Protein AF-A0A8D8F9F6-F1 (afdb_monomer_lite)

Radius of gyration: 21.01 Å; chains: 1; bounding box: 42×39×57 Å

Sequence (120 aa):
MDDLPPDLFSKTQRLRGAILLHFFAAVYFFIILAYICSEYFLPSVECICEDLHLSEDVAAATFMATATSMPEFFTNTISTLVVDSDMGLGTILGSMLFNTLGVAALVAILTKSVGSPWVC

Foldseek 3Di:
DPDDPPDPDDPVVCPPPVVVVVVVVVVVVVVVVVVCCVPPVLVVQVVVCVVVVHDSVVSVVVCVVCVVCVVVVVLVVCLVPPDPDPVVSCVSVVVSCCVVVVVVVVVVVVCVVPPDPPPD

InterPro domains:
  IPR004481 Sodium/potassium/calcium exchanger [PTHR10846] (3-114)
  IPR004837 Sodium/calcium exchanger membrane region [PF01699] (23-112)
  IPR044880 NCX, central ion-binding domain superfamily [G3DSA:1.20.1420.30] (54-117)

Structure (mmCIF, N/CA/C/O backbone):
data_AF-A0A8D8F9F6-F1
#
_entry.id   AF-A0A8D8F9F6-F1
#
loop_
_atom_site.group_PDB
_atom_site.id
_atom_site.type_symbol
_atom_site.label_atom_id
_atom_site.label_alt_id
_atom_site.label_comp_id
_atom_site.label_asym_id
_atom_site.label_entity_id
_atom_site.label_seq_id
_atom_site.pdbx_PDB_ins_code
_atom_site.Cartn_x
_atom_site.Cartn_y
_atom_site.Cartn_z
_atom_site.occupancy
_atom_site.B_iso_or_equiv
_atom_site.auth_seq_id
_atom_site.auth_comp_id
_atom_site.auth_asym_id
_atom_site.auth_atom_id
_atom_site.pdbx_PDB_model_num
ATOM 1 N N . MET A 1 1 ? 19.889 -13.315 -29.722 1.00 47.38 1 MET A N 1
ATOM 2 C CA . MET A 1 1 ? 19.059 -12.287 -29.056 1.00 47.38 1 MET A CA 1
ATOM 3 C C . MET A 1 1 ? 17.847 -12.083 -29.958 1.00 47.38 1 MET A C 1
ATOM 5 O O . MET A 1 1 ? 17.653 -10.991 -30.467 1.00 47.38 1 MET A O 1
ATOM 9 N N . ASP A 1 2 ? 17.087 -13.148 -30.234 1.00 52.94 2 ASP A N 1
ATOM 10 C CA . ASP A 1 2 ? 16.234 -13.200 -31.436 1.00 52.94 2 ASP A CA 1
ATOM 11 C C . ASP A 1 2 ? 14.896 -13.918 -31.194 1.00 52.94 2 ASP A C 1
ATOM 13 O O . ASP A 1 2 ? 14.313 -14.453 -32.124 1.00 52.94 2 ASP A O 1
ATOM 17 N N . ASP A 1 3 ? 14.384 -13.898 -29.959 1.00 54.97 3 ASP A N 1
ATOM 18 C CA . ASP A 1 3 ? 13.072 -14.472 -29.617 1.00 54.97 3 ASP A CA 1
ATOM 19 C C . ASP A 1 3 ? 12.308 -13.565 -28.637 1.00 54.97 3 ASP A C 1
ATOM 21 O O . ASP A 1 3 ? 11.892 -13.978 -27.556 1.00 54.97 3 ASP A O 1
ATOM 25 N N . LEU A 1 4 ? 12.150 -12.284 -28.992 1.00 59.00 4 LEU A N 1
ATOM 26 C CA . LEU A 1 4 ? 11.204 -11.389 -28.318 1.00 59.00 4 LEU A CA 1
ATOM 27 C C . LEU A 1 4 ? 10.056 -11.071 -29.293 1.00 59.00 4 LEU A C 1
ATOM 29 O O . LEU A 1 4 ? 10.340 -10.677 -30.428 1.00 59.00 4 LEU A O 1
ATOM 33 N N . PRO A 1 5 ? 8.776 -11.240 -28.898 1.00 66.38 5 PRO A N 1
ATOM 34 C CA . PRO A 1 5 ? 7.638 -10.916 -29.753 1.00 66.38 5 PRO A CA 1
ATOM 35 C C . PRO A 1 5 ? 7.712 -9.457 -30.234 1.00 66.38 5 PRO A C 1
ATOM 37 O O . PRO A 1 5 ? 8.214 -8.597 -29.505 1.00 66.38 5 PRO A O 1
ATOM 40 N N . PRO A 1 6 ? 7.223 -9.154 -31.449 1.00 63.38 6 PRO A N 1
ATOM 41 C CA . PRO A 1 6 ? 7.309 -7.813 -32.009 1.00 63.38 6 PRO A CA 1
ATOM 42 C C . PRO A 1 6 ? 6.567 -6.815 -31.113 1.00 63.38 6 PRO A C 1
ATOM 44 O O . PRO A 1 6 ? 5.382 -6.978 -30.824 1.00 63.38 6 PRO A O 1
ATOM 47 N N . ASP A 1 7 ? 7.287 -5.782 -30.672 1.00 61.19 7 ASP A N 1
ATOM 48 C CA . ASP A 1 7 ? 6.759 -4.665 -29.890 1.00 61.19 7 ASP A CA 1
ATOM 49 C C . ASP A 1 7 ? 5.527 -4.065 -30.599 1.00 61.19 7 ASP A C 1
ATOM 51 O O . ASP A 1 7 ? 5.633 -3.501 -31.689 1.00 61.19 7 ASP A O 1
ATOM 55 N N . LEU A 1 8 ? 4.349 -4.156 -29.970 1.00 60.03 8 LEU A N 1
ATOM 56 C CA . LEU A 1 8 ? 3.092 -3.577 -30.477 1.00 60.03 8 LEU A CA 1
ATOM 57 C C . LEU A 1 8 ? 3.095 -2.034 -30.477 1.00 60.03 8 LEU A C 1
ATOM 59 O O . LEU A 1 8 ? 2.179 -1.413 -31.016 1.00 60.03 8 LEU A O 1
ATOM 63 N N . PHE A 1 9 ? 4.118 -1.398 -29.896 1.00 55.59 9 PHE A N 1
ATOM 64 C CA . PHE A 1 9 ? 4.224 0.054 -29.767 1.00 55.59 9 PHE A CA 1
ATOM 65 C C . PHE A 1 9 ? 5.555 0.595 -30.313 1.00 55.59 9 PHE A C 1
ATOM 67 O O . PHE A 1 9 ? 6.637 0.308 -29.806 1.00 55.59 9 PHE A O 1
ATOM 74 N N . SER A 1 10 ? 5.466 1.467 -31.322 1.00 58.72 10 SER A N 1
ATOM 75 C CA . SER A 1 10 ? 6.604 2.199 -31.897 1.00 58.72 10 SER A CA 1
ATOM 76 C C . SER A 1 10 ? 7.300 3.102 -30.863 1.00 58.72 10 SER A C 1
ATOM 78 O O . SER A 1 10 ? 6.651 3.889 -30.164 1.00 58.72 10 SER A O 1
ATOM 80 N N . LYS A 1 11 ? 8.643 3.055 -30.817 1.00 60.53 11 LYS A N 1
ATOM 81 C CA . LYS A 1 11 ? 9.508 3.868 -29.931 1.00 60.53 11 LYS A CA 1
ATOM 82 C C . LYS A 1 11 ? 9.223 5.379 -30.026 1.00 60.53 11 LYS A C 1
ATOM 84 O O . LYS A 1 11 ? 9.370 6.094 -29.038 1.00 60.53 11 LYS A O 1
ATOM 89 N N . THR A 1 12 ? 8.733 5.860 -31.170 1.00 59.03 12 THR A N 1
ATOM 90 C CA . THR A 1 12 ? 8.409 7.276 -31.423 1.00 59.03 12 THR A CA 1
ATOM 91 C C . THR A 1 12 ? 7.112 7.735 -30.731 1.00 59.03 12 THR A C 1
ATOM 93 O O . THR A 1 12 ? 6.988 8.906 -30.379 1.00 59.03 12 THR A O 1
ATOM 96 N N . GLN A 1 13 ? 6.167 6.821 -30.465 1.00 58.19 13 GLN A N 1
ATOM 97 C CA . GLN A 1 13 ? 4.882 7.113 -29.804 1.00 58.19 13 GLN A CA 1
ATOM 98 C C . GLN A 1 13 ? 5.017 7.179 -28.271 1.00 58.19 13 GLN A C 1
ATOM 100 O O . GLN A 1 13 ? 4.328 7.956 -27.606 1.00 58.19 13 GLN A O 1
ATOM 105 N N . ARG A 1 14 ? 5.975 6.425 -27.712 1.00 58.28 14 ARG A N 1
ATOM 106 C CA . ARG A 1 14 ? 6.351 6.463 -26.289 1.00 58.28 14 ARG A CA 1
ATOM 107 C C . ARG A 1 14 ? 7.046 7.775 -25.891 1.00 58.28 14 ARG A C 1
ATOM 109 O O . ARG A 1 14 ? 6.827 8.262 -24.787 1.00 58.28 14 ARG A O 1
ATOM 116 N N . LEU A 1 15 ? 7.828 8.373 -26.797 1.00 61.19 15 LEU A N 1
ATOM 117 C CA . LEU A 1 15 ? 8.705 9.521 -26.517 1.00 61.19 15 LEU A CA 1
ATOM 118 C C . LEU A 1 15 ? 8.027 10.908 -26.519 1.00 61.19 15 LEU A C 1
ATOM 120 O O . LEU A 1 15 ? 8.634 11.857 -26.034 1.00 61.19 15 LEU A O 1
ATOM 124 N N . ARG A 1 16 ? 6.809 11.066 -27.064 1.00 60.28 16 ARG A N 1
ATOM 125 C CA . ARG A 1 16 ? 6.221 12.404 -27.327 1.00 60.28 16 ARG A CA 1
ATOM 126 C C . ARG A 1 16 ? 4.845 12.700 -26.713 1.00 60.28 16 ARG A C 1
ATOM 128 O O . ARG A 1 16 ? 4.380 13.826 -26.837 1.00 60.28 16 ARG A O 1
ATOM 135 N N . GLY A 1 17 ? 4.206 11.750 -26.027 1.00 63.12 17 GLY A N 1
ATOM 136 C CA . GLY A 1 17 ? 2.896 11.997 -25.393 1.00 63.12 17 GLY A CA 1
ATOM 137 C C . GLY A 1 17 ? 2.378 10.886 -24.476 1.00 63.12 17 GLY A C 1
ATOM 138 O O . GLY A 1 17 ? 1.613 11.162 -23.556 1.00 63.12 17 GLY A O 1
ATOM 139 N N . ALA A 1 18 ? 2.846 9.645 -24.652 1.00 68.75 18 ALA A N 1
ATOM 140 C CA . ALA A 1 18 ? 2.407 8.522 -23.824 1.00 68.75 18 ALA A CA 1
ATOM 141 C C . ALA A 1 18 ? 2.818 8.651 -22.349 1.00 68.75 18 ALA A C 1
ATOM 143 O O . ALA A 1 18 ? 2.078 8.186 -21.492 1.00 68.75 18 ALA A O 1
ATOM 144 N N . ILE A 1 19 ? 3.952 9.295 -22.042 1.00 78.31 19 ILE A N 1
ATOM 145 C CA . ILE A 1 19 ? 4.402 9.507 -20.654 1.00 78.31 19 ILE A CA 1
ATOM 146 C C . ILE A 1 19 ? 3.421 10.410 -19.901 1.00 78.31 19 ILE A C 1
ATOM 148 O O . ILE A 1 19 ? 3.000 10.070 -18.801 1.00 78.31 19 ILE A O 1
ATOM 152 N N . LEU A 1 20 ? 3.006 11.523 -20.518 1.00 81.56 20 LEU A N 1
ATOM 153 C CA . LEU A 1 20 ? 2.018 12.425 -19.925 1.00 81.56 20 LEU A CA 1
ATOM 154 C C . LEU A 1 20 ? 0.666 11.723 -19.767 1.00 81.56 20 LEU A C 1
ATOM 156 O O . LEU A 1 20 ? 0.068 11.797 -18.700 1.00 81.56 20 LEU A O 1
ATOM 160 N N . LEU A 1 21 ? 0.222 10.974 -20.782 1.00 84.00 21 LEU A N 1
ATOM 161 C CA . LEU A 1 21 ? -1.005 10.177 -20.703 1.00 84.00 21 LEU A CA 1
ATOM 162 C C . LEU A 1 21 ? -0.955 9.148 -19.559 1.00 84.00 21 LEU A C 1
ATOM 164 O O . LEU A 1 21 ? -1.906 9.053 -18.792 1.00 84.00 21 LEU A O 1
ATOM 168 N N . HIS A 1 22 ? 0.147 8.406 -19.418 1.00 83.06 22 HIS A N 1
ATOM 169 C CA . HIS A 1 22 ? 0.318 7.434 -18.334 1.00 83.06 22 HIS A CA 1
ATOM 170 C C . HIS A 1 22 ? 0.349 8.114 -16.967 1.00 83.06 22 HIS A C 1
ATOM 172 O O . HIS A 1 22 ? -0.230 7.587 -16.026 1.00 83.06 22 HIS A O 1
ATOM 178 N N . PHE A 1 23 ? 0.976 9.287 -16.857 1.00 87.50 23 PHE A N 1
ATOM 179 C CA . PHE A 1 23 ? 0.989 10.059 -15.619 1.00 87.50 23 PHE A CA 1
ATOM 180 C C . PHE A 1 23 ? -0.424 10.492 -15.211 1.00 87.50 23 PHE A C 1
ATOM 182 O O . PHE A 1 23 ? -0.846 10.227 -14.089 1.00 87.50 23 PHE A O 1
ATOM 189 N N . PHE A 1 24 ? -1.194 11.082 -16.131 1.00 90.75 24 PHE A N 1
ATOM 190 C CA . PHE A 1 24 ? -2.578 11.473 -15.853 1.00 90.75 24 PHE A CA 1
ATOM 191 C C . PHE A 1 24 ? -3.475 10.270 -15.559 1.00 90.75 24 PHE A C 1
ATOM 193 O O . PHE A 1 24 ? -4.281 10.332 -14.635 1.00 90.75 24 PHE A O 1
ATOM 200 N N . ALA A 1 25 ? -3.312 9.166 -16.292 1.00 89.19 25 ALA A N 1
ATOM 201 C CA . ALA A 1 25 ? -4.036 7.931 -16.021 1.00 89.19 25 ALA A CA 1
ATOM 202 C C . ALA A 1 25 ? -3.696 7.378 -14.629 1.00 89.19 25 ALA A C 1
ATOM 204 O O . ALA A 1 25 ? -4.602 7.034 -13.879 1.00 89.19 25 ALA A O 1
ATOM 205 N N . ALA A 1 26 ? -2.417 7.348 -14.247 1.00 89.06 26 ALA A N 1
ATOM 206 C CA . ALA A 1 26 ? -1.986 6.886 -12.931 1.00 89.06 26 ALA A CA 1
ATOM 207 C C . ALA A 1 26 ? -2.559 7.754 -11.802 1.00 89.06 26 ALA A C 1
ATOM 209 O O . ALA A 1 26 ? -3.087 7.217 -10.833 1.00 89.06 26 ALA A O 1
ATOM 210 N N . VAL A 1 27 ? -2.525 9.083 -11.947 1.00 92.50 27 VAL A N 1
ATOM 211 C CA . VAL A 1 27 ? -3.131 10.012 -10.978 1.00 92.50 27 VAL A CA 1
ATOM 212 C C . VAL A 1 27 ? -4.643 9.799 -10.888 1.00 92.50 27 VAL A C 1
ATOM 214 O O . VAL A 1 27 ? -5.187 9.736 -9.790 1.00 92.50 27 VAL A O 1
ATOM 217 N N . TYR A 1 28 ? -5.322 9.635 -12.023 1.00 93.19 28 TYR A N 1
ATOM 218 C CA . TYR A 1 28 ? -6.761 9.379 -12.065 1.00 93.19 28 TYR A CA 1
ATOM 219 C C . TYR A 1 28 ? -7.137 8.070 -11.357 1.00 93.19 28 TYR A C 1
ATOM 221 O O . TYR A 1 28 ? -8.028 8.061 -10.510 1.00 93.19 28 TYR A O 1
ATOM 229 N N . PHE A 1 29 ? -6.417 6.980 -11.641 1.00 92.69 29 PHE A N 1
ATOM 230 C CA . PHE A 1 29 ? -6.610 5.701 -10.958 1.00 92.69 29 PHE A CA 1
ATOM 231 C C . PHE A 1 29 ? -6.320 5.798 -9.460 1.00 92.69 29 PHE A C 1
ATOM 233 O O . PHE A 1 29 ? -7.088 5.267 -8.662 1.00 92.69 29 PHE A O 1
ATOM 240 N N . PHE A 1 30 ? -5.254 6.500 -9.069 1.00 92.56 30 PHE A N 1
ATOM 241 C CA . PHE A 1 30 ? -4.913 6.704 -7.664 1.00 92.56 30 PHE A CA 1
ATOM 242 C C . PHE A 1 30 ? -6.022 7.450 -6.911 1.00 92.56 30 PHE A C 1
ATOM 244 O O . PHE A 1 30 ? -6.421 7.020 -5.833 1.00 92.56 30 PHE A O 1
ATOM 251 N N . ILE A 1 31 ? -6.569 8.520 -7.499 1.00 94.38 31 ILE A N 1
ATOM 252 C CA . ILE A 1 31 ? -7.668 9.292 -6.901 1.00 94.38 31 ILE A CA 1
ATOM 253 C C . ILE A 1 31 ? -8.931 8.437 -6.767 1.00 94.38 31 ILE A C 1
ATOM 255 O O . ILE A 1 31 ? -9.571 8.463 -5.719 1.00 94.38 31 ILE A O 1
ATOM 259 N N . ILE A 1 32 ? -9.285 7.658 -7.793 1.00 95.25 32 ILE A N 1
ATOM 260 C CA . ILE A 1 32 ? -10.457 6.773 -7.732 1.00 95.25 32 ILE A CA 1
ATOM 261 C C . ILE A 1 32 ? -10.290 5.715 -6.648 1.00 95.25 32 ILE A C 1
ATOM 263 O O . ILE A 1 32 ? -11.214 5.496 -5.872 1.00 95.25 32 ILE A O 1
ATOM 267 N N . LEU A 1 33 ? -9.128 5.067 -6.577 1.00 91.25 33 LEU A N 1
ATOM 268 C CA . LEU A 1 33 ? -8.862 4.071 -5.544 1.00 91.25 33 LEU A CA 1
ATOM 269 C C . LEU A 1 33 ? -8.931 4.693 -4.149 1.00 91.25 33 LEU A C 1
ATOM 271 O O . LEU A 1 33 ? -9.565 4.117 -3.273 1.00 91.25 33 LEU A O 1
ATOM 275 N N . ALA A 1 34 ? -8.353 5.882 -3.958 1.00 90.38 34 ALA A N 1
ATOM 276 C CA . ALA A 1 34 ? -8.435 6.603 -2.692 1.00 90.38 34 ALA A CA 1
ATOM 277 C C . ALA A 1 34 ? -9.891 6.906 -2.301 1.00 90.38 34 ALA A C 1
ATOM 279 O O . ALA A 1 34 ? -10.276 6.653 -1.164 1.00 90.38 34 ALA A O 1
ATOM 280 N N . TYR A 1 35 ? -10.704 7.370 -3.254 1.00 94.50 35 TYR A N 1
ATOM 281 C CA . TYR A 1 35 ? -12.128 7.634 -3.043 1.00 94.50 35 TYR A CA 1
ATOM 282 C C . TYR A 1 35 ? -12.916 6.363 -2.693 1.00 94.50 35 TYR A C 1
ATOM 284 O O . TYR A 1 35 ? -13.741 6.370 -1.784 1.00 94.50 35 TYR A O 1
ATOM 292 N N . ILE A 1 36 ? -12.646 5.246 -3.376 1.00 93.94 36 ILE A N 1
ATOM 293 C CA . ILE A 1 36 ? -13.310 3.969 -3.081 1.00 93.94 36 ILE A CA 1
ATOM 294 C C . ILE A 1 36 ? -12.912 3.462 -1.689 1.00 93.94 36 ILE A C 1
ATOM 296 O O . ILE A 1 36 ? -13.762 2.994 -0.931 1.00 93.94 36 ILE A O 1
ATOM 300 N N . CYS A 1 37 ? -11.633 3.576 -1.330 1.00 88.62 37 CYS A N 1
ATOM 301 C CA . CYS A 1 37 ? -11.153 3.186 -0.011 1.00 88.62 37 CYS A CA 1
ATOM 302 C C . CYS A 1 37 ? -11.793 4.023 1.107 1.00 88.62 37 CYS A C 1
ATOM 304 O O . CYS A 1 37 ? -12.151 3.472 2.144 1.00 88.62 37 CYS A O 1
ATOM 306 N N . SER A 1 38 ? -11.974 5.331 0.916 1.00 87.69 38 SER A N 1
ATOM 307 C CA . SER A 1 38 ? -12.603 6.164 1.945 1.00 87.69 38 SER A CA 1
ATOM 308 C C . SER A 1 38 ? -14.107 5.920 2.063 1.00 87.69 38 SER A C 1
ATOM 310 O O . SER A 1 38 ? -14.603 5.766 3.170 1.00 87.69 38 SER A O 1
ATOM 312 N N . GLU A 1 39 ? -14.829 5.853 0.942 1.00 92.12 39 GLU A N 1
ATOM 313 C CA . GLU A 1 39 ? -16.301 5.825 0.955 1.00 92.12 39 GLU A CA 1
ATOM 314 C C . GLU A 1 39 ? -16.900 4.424 1.106 1.00 92.12 39 GLU A C 1
ATOM 316 O O . GLU A 1 39 ? -18.026 4.292 1.572 1.00 92.12 39 GLU A O 1
ATOM 321 N N . TYR A 1 40 ? -16.188 3.367 0.702 1.00 90.56 40 TYR A N 1
ATOM 322 C CA . TYR A 1 40 ? -16.732 2.002 0.718 1.00 90.56 40 TYR A CA 1
ATOM 323 C C . TYR A 1 40 ? -15.971 1.076 1.659 1.00 90.56 40 TYR A C 1
ATOM 325 O O . TYR A 1 40 ? -16.592 0.300 2.387 1.00 90.56 40 TYR A O 1
ATOM 333 N N . PHE A 1 41 ? -14.637 1.132 1.658 1.00 87.56 41 PHE A N 1
ATOM 334 C CA . PHE A 1 41 ? -13.839 0.224 2.483 1.00 87.56 41 PHE A CA 1
ATOM 335 C C . PHE A 1 41 ? -13.938 0.576 3.970 1.00 87.56 41 PHE A C 1
ATOM 337 O O . PHE A 1 41 ? -14.155 -0.325 4.775 1.00 87.56 41 PHE A O 1
ATOM 344 N N . LEU A 1 42 ? -13.852 1.862 4.331 1.00 86.50 42 LEU A N 1
ATOM 345 C CA . LEU A 1 42 ? -13.917 2.290 5.732 1.00 86.50 42 LEU A CA 1
ATOM 346 C C . LEU A 1 42 ? -15.262 1.938 6.404 1.00 86.50 42 LEU A C 1
ATOM 348 O O . LEU A 1 42 ? -15.224 1.234 7.412 1.00 86.50 42 LEU A O 1
ATOM 352 N N . PRO A 1 43 ? -16.436 2.249 5.811 1.00 88.62 43 PRO A N 1
ATOM 353 C CA . PRO A 1 43 ? -17.721 1.873 6.412 1.00 88.62 43 PRO A CA 1
ATOM 354 C C . PRO A 1 43 ? -17.937 0.356 6.471 1.00 88.62 43 PRO A C 1
ATOM 356 O O . PRO A 1 43 ? -18.555 -0.161 7.395 1.00 88.62 43 PRO A O 1
ATOM 359 N N . SER A 1 44 ? -17.394 -0.391 5.501 1.00 88.44 44 SER A N 1
ATOM 360 C CA . SER A 1 44 ? -17.453 -1.859 5.536 1.00 88.44 44 SER A CA 1
ATOM 361 C C . SER A 1 44 ? -16.664 -2.427 6.717 1.00 88.44 44 SER A C 1
ATOM 363 O O . SER A 1 44 ? -17.090 -3.402 7.332 1.00 88.44 44 SER A O 1
ATOM 365 N N . VAL A 1 45 ? -15.511 -1.830 7.033 1.00 85.50 45 VAL A N 1
ATOM 366 C CA . VAL A 1 45 ? -14.707 -2.207 8.201 1.00 85.50 45 VAL A CA 1
ATOM 367 C C . VAL A 1 45 ? -15.441 -1.854 9.493 1.00 85.50 45 VAL A C 1
ATOM 369 O O . VAL A 1 45 ? -15.459 -2.686 10.395 1.00 85.50 45 VAL A O 1
ATOM 372 N N . GLU A 1 46 ? -16.078 -0.685 9.567 1.00 85.81 46 GLU A N 1
ATOM 373 C CA . GLU A 1 46 ? -16.891 -0.264 10.718 1.00 85.81 46 GLU A CA 1
ATOM 374 C C . GLU A 1 46 ? -18.006 -1.279 11.012 1.00 85.81 46 GLU A C 1
ATOM 376 O O . GLU A 1 46 ? -18.044 -1.816 12.117 1.00 85.81 46 GLU A O 1
ATOM 381 N N . CYS A 1 47 ? -18.804 -1.678 10.011 1.00 87.69 47 CYS A N 1
ATOM 382 C CA . CYS A 1 47 ? -19.843 -2.703 10.193 1.00 87.69 47 CYS A CA 1
ATOM 383 C C . CYS A 1 47 ? -19.285 -4.044 10.708 1.00 87.69 47 CYS A C 1
ATOM 385 O O . CYS A 1 47 ? -19.880 -4.684 11.571 1.00 87.69 47 CYS A O 1
ATOM 387 N N . ILE A 1 48 ? -18.121 -4.480 10.208 1.00 86.94 48 ILE A N 1
ATOM 388 C CA . ILE A 1 48 ? -17.474 -5.715 10.685 1.00 86.94 48 ILE A CA 1
ATOM 389 C C . ILE A 1 48 ? -17.019 -5.564 12.145 1.00 86.94 48 ILE A C 1
ATOM 391 O O . ILE A 1 48 ? -17.074 -6.526 12.912 1.00 86.94 48 ILE A O 1
ATOM 395 N N . CYS A 1 49 ? -16.551 -4.379 12.538 1.00 85.62 49 CYS A N 1
ATOM 396 C CA . CYS A 1 49 ? -16.108 -4.108 13.904 1.00 85.62 49 CYS A CA 1
ATOM 397 C C . CYS A 1 49 ? -17.277 -4.057 14.888 1.00 85.62 49 CYS A C 1
ATOM 399 O O . CYS A 1 49 ? -17.148 -4.602 15.987 1.00 85.62 49 CYS A O 1
ATOM 401 N N . GLU A 1 50 ? -18.412 -3.485 14.475 1.00 86.12 50 GLU A N 1
ATOM 402 C CA . GLU A 1 50 ? -19.670 -3.525 15.224 1.00 86.12 50 GLU A CA 1
ATOM 403 C C . GLU A 1 50 ? -20.113 -4.976 15.474 1.00 86.12 50 GLU A C 1
ATOM 405 O O . GLU A 1 50 ? -20.359 -5.357 16.621 1.00 86.12 50 GLU A O 1
ATOM 410 N N . ASP A 1 51 ? -20.108 -5.822 14.437 1.00 86.69 51 ASP A N 1
ATOM 411 C CA . ASP A 1 51 ? -20.465 -7.244 14.550 1.00 86.69 51 ASP A CA 1
ATOM 412 C C . ASP A 1 51 ? -19.516 -8.013 15.492 1.00 86.69 51 ASP A C 1
ATOM 414 O O . ASP A 1 51 ? -19.941 -8.860 16.289 1.00 86.69 51 ASP A O 1
ATOM 418 N N . LEU A 1 52 ? -18.216 -7.703 15.442 1.00 85.50 52 LEU A N 1
ATOM 419 C CA . LEU A 1 52 ? -17.193 -8.320 16.291 1.00 85.50 52 LEU A CA 1
ATOM 420 C C . LEU A 1 52 ? -17.099 -7.718 17.706 1.00 85.50 52 LEU A C 1
ATOM 422 O O . LEU A 1 52 ? -16.300 -8.212 18.504 1.00 85.50 52 LEU A O 1
ATOM 426 N N . HIS A 1 53 ? -17.904 -6.702 18.044 1.00 84.38 53 HIS A N 1
ATOM 427 C CA . HIS A 1 53 ? -17.826 -5.953 19.308 1.00 84.38 53 HIS A CA 1
ATOM 428 C C . HIS A 1 53 ? -16.425 -5.370 19.592 1.00 84.38 53 HIS A C 1
ATOM 430 O O . HIS A 1 53 ? -15.969 -5.331 20.740 1.00 84.38 53 HIS A O 1
ATOM 436 N N . LEU A 1 54 ? -15.720 -4.930 18.548 1.00 82.19 54 LEU A N 1
ATOM 437 C CA . LEU A 1 54 ? -14.421 -4.267 18.660 1.00 82.19 54 LEU A CA 1
ATOM 438 C C . LEU A 1 54 ? -14.586 -2.749 18.577 1.00 82.19 54 LEU A C 1
ATOM 440 O O . LEU A 1 54 ? -15.447 -2.238 17.871 1.00 82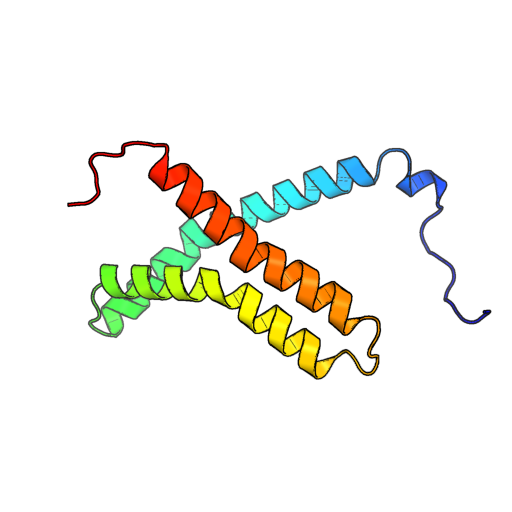.19 54 LEU A O 1
ATOM 444 N N . SER A 1 55 ? -13.732 -2.019 19.295 1.00 82.88 55 SER A N 1
ATOM 445 C CA . SER A 1 55 ? -13.689 -0.559 19.196 1.00 82.88 55 SER A CA 1
ATOM 446 C C . SER A 1 55 ? -13.177 -0.145 17.813 1.00 82.88 55 SER A C 1
ATOM 448 O O . SER A 1 55 ? -12.090 -0.566 17.405 1.00 82.88 55 SER A O 1
ATOM 450 N N . GLU A 1 56 ? -13.952 0.692 17.121 1.00 79.00 56 GLU A N 1
ATOM 451 C CA . GLU A 1 56 ? -13.642 1.233 15.789 1.00 79.00 56 GLU A CA 1
ATOM 452 C C . GLU A 1 56 ? -12.246 1.872 15.732 1.00 79.00 56 GLU A C 1
ATOM 454 O O . GLU A 1 56 ? -11.490 1.617 14.797 1.00 79.00 56 GLU A O 1
ATOM 459 N N . ASP A 1 57 ? -11.844 2.594 16.783 1.00 81.12 57 ASP A N 1
ATOM 460 C CA . ASP A 1 57 ? -10.523 3.228 16.885 1.00 81.12 57 ASP A CA 1
ATOM 461 C C . ASP A 1 57 ? -9.372 2.212 16.829 1.00 81.12 57 ASP A C 1
ATOM 463 O O . ASP A 1 57 ? -8.346 2.434 16.180 1.00 81.12 57 ASP A O 1
ATOM 467 N N . VAL A 1 58 ? -9.535 1.066 17.497 1.00 82.06 58 VAL A N 1
ATOM 468 C CA . VAL A 1 58 ? -8.509 0.012 17.545 1.00 82.06 58 VAL A CA 1
ATOM 469 C C . VAL A 1 58 ? -8.411 -0.695 16.196 1.00 82.06 58 VAL A C 1
ATOM 471 O O . VAL A 1 58 ? -7.309 -1.015 15.734 1.00 82.06 58 VAL A O 1
ATOM 474 N N . ALA A 1 59 ? -9.551 -0.913 15.540 1.00 83.00 59 ALA A N 1
ATOM 475 C CA . ALA A 1 59 ? -9.587 -1.494 14.209 1.00 83.00 59 ALA A CA 1
ATOM 476 C C . ALA A 1 59 ? -8.957 -0.553 13.179 1.00 83.00 59 ALA A C 1
ATOM 478 O O . ALA A 1 59 ? -8.050 -0.971 12.460 1.00 83.00 59 ALA A O 1
ATOM 479 N N . ALA A 1 60 ? -9.344 0.724 13.167 1.00 79.88 60 ALA A N 1
ATOM 480 C CA . ALA A 1 60 ? -8.775 1.739 12.288 1.00 79.88 60 ALA A CA 1
ATOM 481 C C . ALA A 1 60 ? -7.254 1.866 12.475 1.00 79.88 60 ALA A C 1
ATOM 483 O O . ALA A 1 60 ? -6.510 1.846 11.492 1.00 79.88 60 ALA A O 1
ATOM 484 N N . ALA A 1 61 ? -6.768 1.894 13.722 1.00 84.31 61 ALA A N 1
ATOM 485 C CA . ALA A 1 61 ? -5.336 1.912 14.017 1.00 84.31 61 ALA A CA 1
ATOM 486 C C . ALA A 1 61 ? -4.609 0.670 13.469 1.00 84.31 61 ALA A C 1
ATOM 488 O O . ALA A 1 61 ? -3.545 0.782 12.857 1.00 84.31 61 ALA A O 1
ATOM 489 N N . THR A 1 62 ? -5.198 -0.518 13.634 1.00 87.19 62 THR A N 1
ATOM 490 C CA . THR A 1 62 ? -4.622 -1.784 13.153 1.00 87.19 62 THR A CA 1
ATOM 491 C C . THR A 1 62 ? -4.620 -1.865 11.630 1.00 87.19 62 THR A C 1
ATOM 493 O O . THR A 1 62 ? -3.6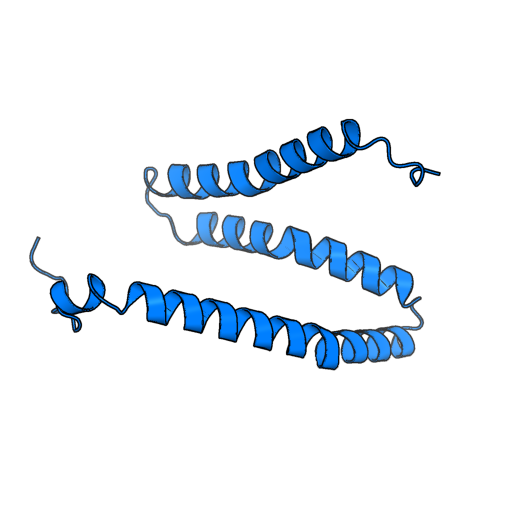24 -2.284 11.039 1.00 87.19 62 THR A O 1
ATOM 496 N N . PHE A 1 63 ? -5.701 -1.441 10.974 1.00 84.50 63 PHE A N 1
ATOM 497 C CA . PHE A 1 63 ? -5.789 -1.386 9.518 1.00 84.50 63 PHE A CA 1
ATOM 498 C C . PHE A 1 63 ? -4.807 -0.374 8.940 1.00 84.50 63 PHE A C 1
ATOM 500 O O . PHE A 1 63 ? -4.128 -0.697 7.974 1.00 84.50 63 PHE A O 1
ATOM 507 N N . MET A 1 64 ? -4.660 0.805 9.548 1.00 83.44 64 MET A N 1
ATOM 508 C CA . MET A 1 64 ? -3.685 1.808 9.115 1.00 83.44 64 MET A CA 1
ATOM 509 C C . MET A 1 64 ? -2.243 1.298 9.261 1.00 83.44 64 MET A C 1
ATOM 511 O O . MET A 1 64 ? -1.441 1.425 8.330 1.00 83.44 64 MET A O 1
ATOM 515 N N . ALA A 1 65 ? -1.921 0.663 10.393 1.00 84.94 65 ALA A N 1
ATOM 516 C CA . ALA A 1 65 ? -0.618 0.038 10.610 1.00 84.94 65 ALA A CA 1
ATOM 517 C C . ALA A 1 65 ? -0.357 -1.093 9.597 1.00 84.94 65 ALA A C 1
ATOM 519 O O . ALA A 1 65 ? 0.694 -1.134 8.959 1.00 84.94 65 ALA A O 1
ATOM 520 N N . THR A 1 66 ? -1.342 -1.970 9.384 1.00 87.06 66 THR A N 1
ATOM 521 C CA . THR A 1 66 ? -1.249 -3.108 8.455 1.00 87.06 66 THR A CA 1
ATOM 522 C C . THR A 1 66 ? -1.134 -2.650 7.002 1.00 87.06 66 THR A C 1
ATOM 524 O O . THR A 1 66 ? -0.285 -3.149 6.266 1.00 87.06 66 THR A O 1
ATOM 527 N N . ALA A 1 67 ? -1.936 -1.666 6.589 1.00 84.81 67 ALA A N 1
ATOM 528 C CA . ALA A 1 67 ? -1.909 -1.094 5.246 1.00 84.81 67 ALA A CA 1
ATOM 529 C C . ALA A 1 67 ? -0.547 -0.471 4.920 1.00 84.81 67 ALA A C 1
ATOM 531 O O . ALA A 1 67 ? -0.086 -0.573 3.786 1.00 84.81 67 ALA A O 1
ATOM 532 N N . THR A 1 68 ? 0.123 0.114 5.917 1.00 82.25 68 THR A N 1
ATOM 533 C CA . THR A 1 68 ? 1.462 0.692 5.744 1.00 82.25 68 THR A CA 1
ATOM 534 C C . THR A 1 68 ? 2.524 -0.390 5.502 1.00 82.25 68 THR A C 1
ATOM 536 O O . THR A 1 68 ? 3.384 -0.208 4.646 1.00 82.25 68 THR A O 1
ATOM 539 N N . SER A 1 69 ? 2.443 -1.544 6.178 1.00 83.12 69 SER A N 1
ATOM 540 C CA . SER A 1 69 ? 3.423 -2.641 6.042 1.00 83.12 69 SER A CA 1
ATOM 541 C C . SER A 1 69 ? 3.102 -3.661 4.937 1.00 83.12 69 SER A C 1
ATOM 543 O O . SER A 1 69 ? 3.960 -4.459 4.555 1.00 83.12 69 SER A O 1
ATOM 545 N N . MET A 1 70 ? 1.880 -3.662 4.398 1.00 82.75 70 MET A N 1
ATOM 546 C CA . MET A 1 70 ? 1.454 -4.583 3.336 1.00 82.75 70 MET A CA 1
ATOM 547 C C . MET A 1 70 ? 2.299 -4.492 2.051 1.00 82.75 70 MET A C 1
ATOM 549 O O . MET A 1 70 ? 2.731 -5.541 1.567 1.00 82.75 70 MET A O 1
ATOM 553 N N . PRO A 1 71 ? 2.589 -3.301 1.487 1.00 77.12 71 PRO A N 1
ATOM 554 C CA . PRO A 1 71 ? 3.437 -3.182 0.297 1.00 77.12 71 PRO A CA 1
ATOM 555 C C . PRO A 1 71 ? 4.824 -3.799 0.498 1.00 77.12 71 PRO A C 1
ATOM 557 O O . PRO A 1 71 ? 5.384 -4.404 -0.422 1.00 77.12 71 PRO A O 1
ATOM 560 N N . GLU A 1 72 ? 5.357 -3.694 1.716 1.00 74.12 72 GLU A N 1
ATOM 561 C CA . GLU A 1 72 ? 6.645 -4.272 2.072 1.00 74.12 72 GLU A CA 1
ATOM 562 C C . GLU A 1 72 ? 6.569 -5.801 2.102 1.00 74.12 72 GLU A C 1
ATOM 564 O O . GLU A 1 72 ? 7.377 -6.494 1.482 1.00 74.12 72 GLU A O 1
ATOM 569 N N . PHE A 1 73 ? 5.536 -6.343 2.744 1.00 81.31 73 PHE A N 1
ATOM 570 C CA . PHE A 1 73 ? 5.284 -7.779 2.771 1.00 81.31 73 PHE A CA 1
ATOM 571 C C . PHE A 1 73 ? 5.160 -8.377 1.359 1.00 81.31 73 PHE A C 1
ATOM 573 O O . PHE A 1 73 ? 5.769 -9.412 1.066 1.00 81.31 73 PHE A O 1
ATOM 580 N N . PHE A 1 74 ? 4.424 -7.713 0.462 1.00 78.62 74 PHE A N 1
ATOM 581 C CA . PHE A 1 74 ? 4.276 -8.165 -0.922 1.00 78.62 74 PHE A CA 1
ATOM 582 C C . PHE A 1 74 ? 5.586 -8.090 -1.699 1.00 78.62 74 PHE A C 1
ATOM 584 O O . PHE A 1 74 ? 5.930 -9.046 -2.390 1.00 78.62 74 PHE A O 1
ATOM 591 N N . THR A 1 75 ? 6.345 -7.003 -1.559 1.00 75.19 75 THR A N 1
ATOM 592 C CA . THR A 1 75 ? 7.636 -6.862 -2.246 1.00 75.19 75 THR A CA 1
ATOM 593 C C . THR A 1 75 ? 8.624 -7.930 -1.779 1.00 75.19 75 THR A C 1
ATOM 595 O O . THR A 1 75 ? 9.261 -8.568 -2.614 1.00 75.19 75 THR A O 1
ATOM 598 N N . ASN A 1 76 ? 8.689 -8.203 -0.471 1.00 72.00 76 ASN A N 1
ATOM 599 C CA . ASN A 1 76 ? 9.526 -9.267 0.084 1.00 72.00 76 ASN A CA 1
ATOM 600 C C . ASN A 1 76 ? 9.111 -10.647 -0.452 1.00 72.00 76 ASN A C 1
ATOM 602 O O . ASN A 1 76 ? 9.943 -11.402 -0.945 1.00 72.00 76 ASN A O 1
ATOM 606 N N . THR A 1 77 ? 7.810 -10.946 -0.436 1.00 79.50 77 THR A N 1
ATOM 607 C CA . THR A 1 77 ? 7.275 -12.235 -0.903 1.00 79.50 77 THR A CA 1
ATOM 608 C C . THR A 1 77 ? 7.524 -12.452 -2.397 1.00 79.50 77 THR A C 1
ATOM 610 O O . THR A 1 77 ? 8.001 -13.511 -2.799 1.00 79.50 77 THR A O 1
ATOM 613 N N . ILE A 1 78 ? 7.250 -11.447 -3.234 1.00 76.94 78 ILE A N 1
ATOM 614 C CA . ILE A 1 78 ? 7.487 -11.516 -4.684 1.00 76.94 78 ILE A CA 1
ATOM 615 C C . ILE A 1 78 ? 8.985 -11.655 -4.967 1.00 76.94 78 ILE A C 1
ATOM 617 O O . ILE A 1 78 ? 9.376 -12.460 -5.810 1.00 76.94 78 ILE A O 1
ATOM 621 N N . SER A 1 79 ? 9.828 -10.925 -4.231 1.00 68.06 79 SER A N 1
ATOM 622 C CA . SER A 1 79 ? 11.283 -11.033 -4.336 1.00 68.06 79 SER A CA 1
ATOM 623 C C . SER A 1 79 ? 11.763 -12.452 -4.031 1.00 68.06 79 SER A C 1
ATOM 625 O O . SER A 1 79 ? 12.598 -12.972 -4.761 1.00 68.06 79 SER A O 1
ATOM 627 N N . THR A 1 80 ? 11.229 -13.100 -2.993 1.00 72.62 80 THR A N 1
ATOM 628 C CA . THR A 1 80 ? 11.600 -14.478 -2.635 1.00 72.62 80 THR A CA 1
ATOM 629 C C . THR A 1 80 ? 11.112 -15.516 -3.652 1.00 72.62 80 THR A C 1
ATOM 631 O O . THR A 1 80 ? 11.784 -16.523 -3.844 1.00 72.62 80 THR A O 1
ATOM 634 N N . LEU A 1 81 ? 9.961 -15.300 -4.300 1.00 70.81 81 LEU A N 1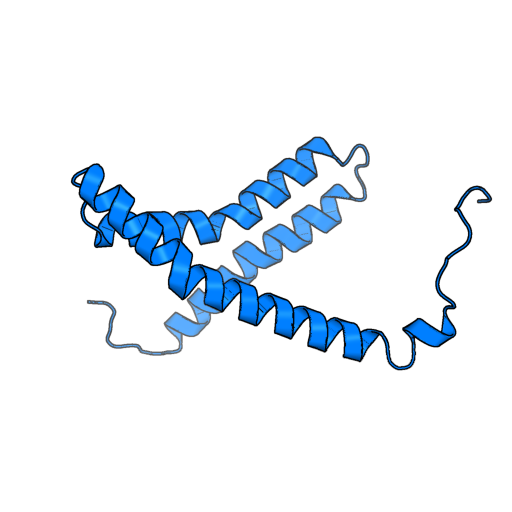
ATOM 635 C CA . LEU A 1 81 ? 9.336 -16.301 -5.178 1.00 70.81 81 LEU A CA 1
ATOM 636 C C . LEU A 1 81 ? 9.709 -16.189 -6.665 1.00 70.81 81 LEU A C 1
ATOM 638 O O . LEU A 1 81 ? 9.621 -17.186 -7.373 1.00 70.81 81 LEU A O 1
ATOM 642 N N . VAL A 1 82 ? 10.057 -14.998 -7.167 1.00 69.69 82 VAL A N 1
ATOM 643 C CA . VAL A 1 82 ? 10.190 -14.743 -8.620 1.00 69.69 82 VAL A CA 1
ATOM 644 C C . VAL A 1 82 ? 11.641 -14.697 -9.098 1.00 69.69 82 VAL A C 1
ATOM 646 O O . VAL A 1 82 ? 11.901 -14.896 -10.285 1.00 69.69 82 VAL 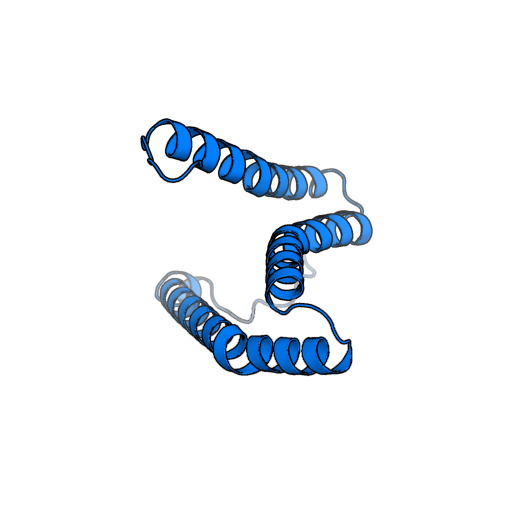A O 1
ATOM 649 N N . VAL A 1 83 ? 12.605 -14.415 -8.220 1.00 63.16 83 VAL A N 1
ATOM 650 C CA . VAL A 1 83 ? 13.963 -14.101 -8.670 1.00 63.16 83 VAL A CA 1
ATOM 651 C C . VAL A 1 83 ? 14.919 -15.279 -8.484 1.00 63.16 83 VAL A C 1
ATOM 653 O O . VAL A 1 83 ? 15.589 -15.398 -7.468 1.00 63.16 83 VAL A O 1
ATOM 656 N N . ASP A 1 84 ? 15.062 -16.088 -9.533 1.00 59.88 84 ASP A N 1
ATOM 657 C CA . ASP A 1 84 ? 16.122 -17.106 -9.693 1.00 59.88 84 ASP A CA 1
ATOM 658 C C . ASP A 1 84 ? 17.487 -16.502 -10.119 1.00 59.88 84 ASP A C 1
ATOM 660 O O . ASP A 1 84 ? 18.339 -17.169 -10.702 1.00 59.88 84 ASP A O 1
ATOM 664 N N . SER A 1 85 ? 17.709 -15.198 -9.912 1.00 56.66 85 SER A N 1
ATOM 665 C CA . SER A 1 85 ? 18.892 -14.495 -10.438 1.00 56.66 85 SER A CA 1
ATOM 666 C C . SER A 1 85 ? 19.444 -13.418 -9.495 1.00 56.66 85 SER A C 1
ATOM 668 O O . SER A 1 85 ? 18.868 -12.344 -9.314 1.00 56.66 85 SER A O 1
ATOM 670 N N . ASP A 1 86 ? 20.636 -13.690 -8.956 1.00 62.22 86 ASP A N 1
ATOM 671 C CA . ASP A 1 86 ? 21.347 -12.905 -7.932 1.00 62.22 86 ASP A CA 1
ATOM 672 C C . ASP A 1 86 ? 21.514 -11.407 -8.251 1.00 62.22 86 ASP A C 1
ATOM 674 O O . ASP A 1 86 ? 21.616 -10.576 -7.348 1.00 62.22 86 ASP A O 1
ATOM 678 N N . MET A 1 87 ? 21.515 -11.025 -9.532 1.00 63.50 87 MET A N 1
ATOM 679 C CA . MET A 1 87 ? 21.703 -9.630 -9.949 1.00 63.50 87 MET A CA 1
ATOM 680 C C . MET A 1 87 ? 20.430 -8.773 -9.826 1.00 63.50 87 MET A C 1
ATOM 682 O O . MET A 1 87 ? 20.530 -7.572 -9.588 1.00 63.50 87 MET A O 1
ATOM 686 N N . GLY A 1 88 ? 19.240 -9.370 -9.970 1.00 62.88 88 GLY A N 1
ATOM 687 C CA . GLY A 1 88 ? 17.957 -8.652 -9.930 1.00 62.88 88 GLY A CA 1
ATOM 688 C C . GLY A 1 88 ? 17.432 -8.423 -8.511 1.00 62.88 88 GLY A C 1
ATOM 689 O O . GLY A 1 88 ? 16.874 -7.363 -8.218 1.00 62.88 88 GLY A O 1
ATOM 690 N N . LEU A 1 89 ? 17.683 -9.380 -7.609 1.00 71.69 89 LEU A N 1
ATOM 691 C CA . LEU A 1 89 ? 17.301 -9.303 -6.193 1.00 71.69 89 LEU A CA 1
ATOM 692 C C . LEU A 1 89 ? 17.895 -8.074 -5.511 1.00 71.69 89 LEU A C 1
ATOM 694 O O . LEU A 1 89 ? 17.184 -7.336 -4.833 1.00 71.69 89 LEU A O 1
ATOM 698 N N . GLY A 1 90 ? 19.191 -7.824 -5.721 1.00 68.56 90 GLY A N 1
ATOM 699 C CA . GLY A 1 90 ? 19.903 -6.730 -5.060 1.00 68.56 90 GLY A CA 1
ATOM 700 C C . GLY A 1 90 ? 19.341 -5.346 -5.397 1.00 68.56 90 GLY A C 1
ATOM 701 O O . GLY A 1 90 ? 19.255 -4.486 -4.523 1.00 68.56 90 GLY A O 1
ATOM 702 N N . THR A 1 91 ? 18.903 -5.123 -6.640 1.00 74.56 91 THR A N 1
ATOM 703 C CA . THR A 1 91 ? 18.308 -3.841 -7.052 1.00 74.56 91 THR A CA 1
ATOM 704 C C . THR A 1 91 ? 16.906 -3.644 -6.472 1.00 74.56 91 THR A C 1
ATOM 706 O O . THR A 1 91 ? 16.575 -2.540 -6.033 1.00 74.56 91 THR A O 1
ATOM 709 N N . ILE A 1 92 ? 16.094 -4.703 -6.418 1.00 73.56 92 ILE A N 1
ATOM 710 C CA . ILE A 1 92 ? 14.727 -4.657 -5.874 1.00 73.56 92 ILE A CA 1
ATOM 711 C C . ILE A 1 92 ? 14.766 -4.481 -4.351 1.00 73.56 92 ILE A C 1
ATOM 713 O O . ILE A 1 92 ? 14.139 -3.570 -3.815 1.00 73.56 92 ILE A O 1
ATOM 717 N N . LEU A 1 93 ? 15.575 -5.281 -3.655 1.00 75.69 93 LEU A N 1
ATOM 718 C CA . LEU A 1 93 ? 15.751 -5.170 -2.206 1.00 75.69 93 LEU A CA 1
ATOM 719 C C . LEU A 1 93 ? 16.369 -3.824 -1.815 1.00 75.69 93 LEU A C 1
ATOM 721 O O . LEU A 1 93 ? 15.932 -3.205 -0.850 1.00 75.69 93 LEU A O 1
ATOM 725 N N . GLY A 1 94 ? 17.342 -3.321 -2.582 1.00 74.62 94 GLY A N 1
ATOM 726 C CA . GLY A 1 94 ? 17.948 -2.013 -2.329 1.00 74.62 94 GLY A CA 1
ATOM 727 C C . GLY A 1 94 ? 16.953 -0.855 -2.454 1.00 74.62 94 GLY A C 1
ATOM 728 O O . GLY A 1 94 ? 16.944 0.045 -1.614 1.00 74.62 94 GLY A O 1
ATOM 729 N N . SER A 1 95 ? 16.080 -0.889 -3.466 1.00 72.50 95 SER A N 1
ATOM 730 C CA . SER A 1 95 ? 15.043 0.137 -3.654 1.00 72.50 95 SER A CA 1
ATOM 731 C C . SER A 1 95 ? 13.925 0.042 -2.609 1.00 72.50 95 SER A C 1
ATOM 733 O O . SER A 1 95 ? 13.451 1.075 -2.136 1.00 72.50 95 SER A O 1
ATOM 735 N N . MET A 1 96 ? 13.582 -1.168 -2.167 1.00 75.75 96 MET A N 1
ATOM 736 C CA . MET A 1 96 ? 12.660 -1.416 -1.058 1.00 75.75 96 MET A CA 1
ATOM 737 C C . MET A 1 96 ? 13.201 -0.894 0.282 1.00 75.75 96 MET A C 1
ATOM 739 O O . MET A 1 96 ? 12.527 -0.126 0.963 1.00 75.75 96 MET A O 1
ATOM 743 N N . LEU A 1 97 ? 14.445 -1.236 0.635 1.00 78.44 97 LEU A N 1
ATOM 744 C CA . LEU A 1 97 ? 15.089 -0.774 1.868 1.00 78.44 97 LEU A CA 1
ATOM 745 C C . LEU A 1 97 ? 15.235 0.749 1.899 1.00 78.44 97 LEU A C 1
ATOM 747 O O . LEU A 1 97 ? 15.011 1.363 2.940 1.00 78.44 97 LEU A O 1
ATOM 751 N N . PHE A 1 98 ? 15.577 1.375 0.769 1.00 79.69 98 PHE A N 1
ATOM 752 C CA . PHE A 1 98 ? 15.621 2.833 0.670 1.00 79.69 98 PHE A CA 1
ATOM 753 C C . PHE A 1 98 ? 14.236 3.464 0.852 1.00 79.69 98 PHE A C 1
ATOM 755 O O . PHE A 1 98 ? 14.131 4.517 1.475 1.00 79.69 98 PHE A O 1
ATOM 762 N N . ASN A 1 99 ? 13.173 2.831 0.351 1.00 79.06 99 ASN A N 1
ATOM 763 C CA . ASN A 1 99 ? 11.816 3.334 0.528 1.00 79.06 99 ASN A CA 1
ATOM 764 C C . ASN A 1 99 ? 11.387 3.278 2.004 1.00 79.06 99 ASN A C 1
ATOM 766 O O . ASN A 1 99 ? 11.014 4.310 2.550 1.00 79.06 99 ASN A O 1
ATOM 770 N N . THR A 1 100 ? 11.551 2.142 2.686 1.00 75.00 100 THR A N 1
ATOM 771 C CA . THR A 1 100 ? 11.166 2.019 4.102 1.00 75.00 100 THR A CA 1
ATOM 772 C C . THR A 1 100 ? 12.070 2.854 5.015 1.00 75.00 100 THR A C 1
ATOM 774 O O . THR A 1 100 ? 11.598 3.697 5.778 1.00 75.00 100 THR A O 1
ATOM 777 N N . LEU A 1 101 ? 13.391 2.658 4.938 1.00 78.88 101 LEU A N 1
ATOM 778 C CA . LEU A 1 101 ? 14.339 3.295 5.857 1.00 78.88 101 LEU A CA 1
ATOM 779 C C . LEU A 1 101 ? 14.564 4.766 5.516 1.00 78.88 101 LEU A C 1
ATOM 781 O O . LEU A 1 101 ? 14.689 5.591 6.417 1.00 78.88 101 LEU A O 1
ATOM 785 N N . GLY A 1 102 ? 14.615 5.107 4.228 1.00 80.94 102 GLY A N 1
ATOM 786 C CA . GLY A 1 102 ? 14.830 6.478 3.774 1.00 80.94 102 GLY A CA 1
ATOM 787 C C . GLY A 1 102 ? 13.640 7.378 4.086 1.00 80.94 102 GLY A C 1
ATOM 788 O O . GLY A 1 102 ? 13.840 8.481 4.593 1.00 80.94 102 GLY A O 1
ATOM 789 N N . VAL A 1 103 ? 12.407 6.904 3.867 1.00 80.75 103 VAL A N 1
ATOM 790 C CA . VAL A 1 103 ? 11.201 7.664 4.231 1.00 80.75 103 VAL A CA 1
ATOM 791 C C . VAL A 1 103 ? 11.072 7.769 5.749 1.00 80.75 103 VAL A C 1
ATOM 793 O O . VAL A 1 103 ? 10.876 8.874 6.250 1.00 80.75 103 VAL A O 1
ATOM 796 N N . ALA A 1 104 ? 11.268 6.680 6.502 1.00 79.12 104 ALA A N 1
ATOM 797 C CA . ALA A 1 104 ? 11.224 6.722 7.965 1.00 79.12 104 ALA A CA 1
ATOM 798 C C . ALA A 1 104 ? 12.282 7.672 8.558 1.00 79.12 104 ALA A C 1
ATOM 800 O O . ALA A 1 104 ? 11.973 8.463 9.450 1.00 79.12 104 ALA A O 1
ATOM 801 N N . ALA A 1 105 ? 13.515 7.650 8.039 1.00 82.19 105 ALA A N 1
ATOM 802 C CA . ALA A 1 105 ? 14.581 8.553 8.467 1.00 82.19 105 ALA A CA 1
ATOM 803 C C . ALA A 1 105 ? 14.272 10.014 8.117 1.00 82.19 105 ALA A C 1
ATOM 805 O O . ALA A 1 105 ? 14.467 10.900 8.949 1.00 82.19 105 ALA A O 1
ATOM 806 N N . LEU A 1 106 ? 13.757 10.273 6.911 1.00 85.81 106 LEU A N 1
ATOM 807 C CA . LEU A 1 106 ? 13.368 11.615 6.486 1.00 85.81 106 LEU A CA 1
ATOM 808 C C . LEU A 1 106 ? 12.251 12.171 7.373 1.00 85.81 106 LEU A C 1
ATOM 810 O O . LEU A 1 106 ? 12.374 13.285 7.877 1.00 85.81 106 LEU A O 1
ATOM 814 N N . VAL A 1 107 ? 11.201 11.387 7.618 1.00 83.31 107 VAL A N 1
ATOM 815 C CA . VAL A 1 107 ? 10.106 11.767 8.519 1.00 83.31 107 VAL A CA 1
ATOM 816 C C . VAL A 1 107 ? 10.643 12.017 9.929 1.00 83.31 107 VAL A C 1
ATOM 818 O O . VAL A 1 107 ? 10.357 13.061 10.502 1.00 83.31 107 VAL A O 1
ATOM 821 N N . ALA A 1 108 ? 11.503 11.145 10.463 1.00 81.94 108 ALA A N 1
ATOM 822 C CA . ALA A 1 108 ? 12.087 11.321 11.794 1.00 81.94 108 ALA A CA 1
ATOM 823 C C . ALA A 1 108 ? 12.925 12.609 11.929 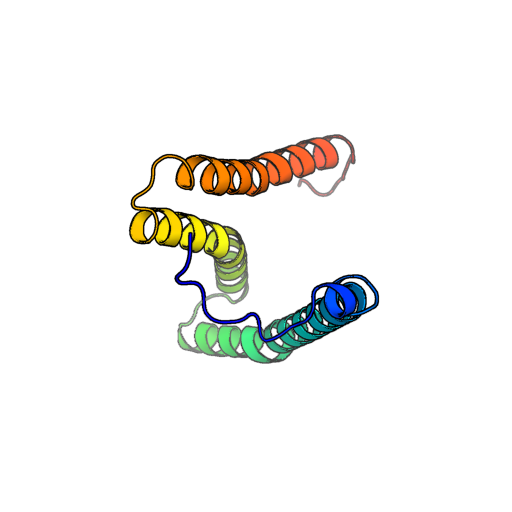1.00 81.94 108 ALA A C 1
ATOM 825 O O . ALA A 1 108 ? 12.870 13.280 12.964 1.00 81.94 108 ALA A O 1
ATOM 826 N N . ILE A 1 109 ? 13.689 12.976 10.896 1.00 85.31 109 ILE A N 1
ATOM 827 C CA . ILE A 1 109 ? 14.485 14.213 10.872 1.00 85.31 109 ILE A CA 1
ATOM 828 C C . ILE A 1 109 ? 13.574 15.441 10.760 1.00 85.31 109 ILE A C 1
ATOM 830 O O . ILE A 1 109 ? 13.749 16.407 11.505 1.00 85.31 109 ILE A O 1
ATOM 834 N N . LEU A 1 110 ? 12.581 15.402 9.869 1.00 84.06 110 LEU A N 1
ATOM 835 C CA . LEU A 1 110 ? 11.640 16.505 9.668 1.00 84.06 110 LEU A CA 1
ATOM 836 C C . LEU A 1 110 ? 10.771 16.743 10.908 1.00 84.06 110 LEU A C 1
ATOM 838 O O . LEU A 1 110 ? 10.617 17.889 11.324 1.00 84.06 110 LEU A O 1
ATOM 842 N N . THR A 1 111 ? 10.290 15.683 11.562 1.00 77.44 111 THR A N 1
ATOM 843 C CA . THR A 1 111 ? 9.557 15.768 12.834 1.00 77.44 111 THR A CA 1
ATOM 844 C C . THR A 1 111 ? 10.428 16.314 13.964 1.00 77.44 111 THR A C 1
ATOM 846 O O . THR A 1 111 ? 9.922 17.022 14.824 1.00 77.44 111 THR A O 1
ATOM 849 N N . LYS A 1 112 ? 11.743 16.056 13.971 1.00 62.03 112 LYS A N 1
ATOM 850 C CA . LYS A 1 112 ? 12.657 16.704 14.928 1.00 62.03 112 LYS A CA 1
ATOM 851 C C . LYS A 1 112 ? 12.880 18.190 14.640 1.00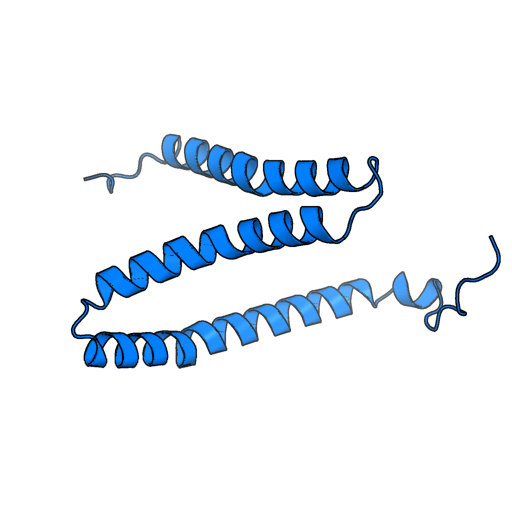 62.03 112 LYS A C 1
ATOM 853 O O . LYS A 1 112 ? 13.169 18.941 15.567 1.00 62.03 112 LYS A O 1
ATOM 858 N N . SER A 1 113 ? 12.786 18.605 13.378 1.00 58.97 113 SER A N 1
ATOM 859 C CA . SER A 1 113 ? 13.005 19.996 12.970 1.00 58.97 113 SER A CA 1
ATOM 860 C C . SER A 1 113 ? 11.745 20.863 13.068 1.00 58.97 113 SER A C 1
ATOM 862 O O . SER A 1 113 ? 11.853 22.078 13.231 1.00 58.97 113 SER A O 1
ATOM 864 N N . VAL A 1 114 ? 10.558 20.260 12.980 1.00 59.44 114 VAL A N 1
ATOM 865 C CA . VAL A 1 114 ? 9.274 20.890 13.304 1.00 59.44 114 VAL A CA 1
ATOM 866 C C . VAL A 1 114 ? 9.042 20.696 14.796 1.00 59.44 114 VAL A C 1
ATOM 868 O O . VAL A 1 114 ? 8.624 19.630 15.230 1.00 59.44 114 VAL A O 1
ATOM 871 N N . GLY A 1 115 ? 9.323 21.722 15.601 1.00 56.59 115 GLY A N 1
ATOM 872 C CA . GLY A 1 115 ? 8.908 21.756 17.004 1.00 56.59 115 GLY A CA 1
ATOM 873 C C . GLY A 1 115 ? 7.383 21.713 17.096 1.00 56.59 115 GLY A C 1
ATOM 874 O O . GLY A 1 115 ? 6.740 22.757 17.135 1.00 56.59 115 GLY A O 1
ATOM 875 N N . SER A 1 116 ? 6.801 20.513 17.063 1.00 46.88 116 SER A N 1
ATOM 876 C CA . SER A 1 116 ? 5.358 20.322 17.127 1.00 46.88 116 SER A CA 1
ATOM 877 C C . SER A 1 116 ? 4.944 20.070 18.581 1.00 46.88 116 SER A C 1
ATOM 879 O O . SER A 1 116 ? 5.437 19.119 19.188 1.00 46.88 116 SER A O 1
ATOM 881 N N . PRO A 1 117 ? 4.039 20.882 19.154 1.00 53.81 117 PRO A N 1
ATOM 882 C CA . PRO A 1 117 ? 3.591 20.787 20.547 1.00 53.81 117 PRO A CA 1
ATOM 883 C C . PRO A 1 117 ? 2.612 19.626 20.817 1.00 53.81 117 PRO A C 1
ATOM 885 O O . PRO A 1 117 ? 1.956 19.613 21.850 1.00 53.81 117 PRO A O 1
ATOM 888 N N . TRP A 1 118 ? 2.502 18.654 19.908 1.00 52.09 118 TRP A N 1
ATOM 889 C CA . TRP A 1 118 ? 1.497 17.582 19.950 1.00 52.09 118 TRP A CA 1
ATOM 890 C C . TRP A 1 118 ? 2.092 16.193 20.214 1.00 52.09 118 TRP A C 1
ATOM 892 O O . TRP A 1 118 ? 1.514 15.181 19.834 1.00 52.09 118 TRP A O 1
ATOM 902 N N . VAL A 1 119 ? 3.252 16.147 20.871 1.00 47.06 119 VAL A N 1
ATOM 903 C CA . VAL A 1 119 ? 3.701 14.956 21.602 1.00 47.06 119 VAL A CA 1
ATOM 904 C C . VAL A 1 119 ? 3.404 15.220 23.078 1.00 47.06 119 VAL A C 1
ATOM 906 O O . VAL A 1 119 ? 4.258 15.704 23.821 1.00 47.06 119 VAL A O 1
ATOM 909 N N . CYS A 1 120 ? 2.155 14.977 23.465 1.00 37.00 120 CYS A N 1
ATOM 910 C CA . CYS A 1 120 ? 1.742 14.738 24.844 1.00 37.00 120 CYS A CA 1
ATOM 911 C C . CYS A 1 120 ? 1.136 13.340 24.906 1.00 37.00 120 CYS A C 1
ATOM 913 O O . CYS A 1 120 ? 0.369 13.011 23.974 1.00 37.00 120 CYS A O 1
#

Organism: Culex pipiens (NCBI:txid7175)

Secondary structure (DSSP, 8-state):
-------SS-HHHIIIIIHHHHHHHHHHHHHHHHHHIIIIIHHHHHHHHHHTT--HHHHHHHHHHHHHHHHHHHHHHHHHHH---HHHHHHHHHHHHIIIIIHHHHHHHHHHHS--S---

pLDDT: mean 75.99, std 12.86, range [37.0, 95.25]